Protein AF-A0A1I7N8I7-F1 (afdb_monomer_lite)

Structure (mmCIF, N/CA/C/O backbone):
data_AF-A0A1I7N8I7-F1
#
_entry.id   AF-A0A1I7N8I7-F1
#
loop_
_atom_site.group_PDB
_atom_site.id
_atom_site.type_symbol
_atom_site.label_atom_id
_atom_site.label_alt_id
_atom_site.label_comp_id
_atom_site.label_asym_id
_atom_site.label_entity_id
_atom_site.label_seq_id
_atom_site.pdbx_PDB_ins_code
_atom_site.Cartn_x
_atom_site.Cartn_y
_atom_site.Cartn_z
_atom_site.occupancy
_atom_site.B_iso_or_equiv
_atom_site.auth_seq_id
_atom_site.auth_comp_id
_atom_site.auth_asym_id
_atom_site.auth_atom_id
_atom_site.pdbx_PDB_model_num
ATOM 1 N N . MET A 1 1 ? -15.455 17.794 5.852 1.00 48.34 1 MET A N 1
ATOM 2 C CA . MET A 1 1 ? -14.517 17.457 4.760 1.00 48.34 1 MET A CA 1
ATOM 3 C C . MET A 1 1 ? -13.639 16.325 5.267 1.00 48.34 1 MET A C 1
ATOM 5 O O . MET A 1 1 ? -12.989 16.521 6.283 1.00 48.34 1 MET A O 1
ATOM 9 N N . SER A 1 2 ? -13.707 15.134 4.667 1.00 54.00 2 SER A N 1
ATOM 10 C CA . SER A 1 2 ? -12.841 14.010 5.060 1.00 54.00 2 SER A CA 1
ATOM 11 C C . SER A 1 2 ? -11.444 14.254 4.487 1.00 54.00 2 SER A C 1
ATOM 13 O O . SER A 1 2 ? -11.321 14.450 3.277 1.00 54.00 2 SER A O 1
ATOM 15 N N . LEU A 1 3 ? -10.410 14.318 5.332 1.00 60.78 3 LEU A N 1
ATOM 16 C CA . LEU A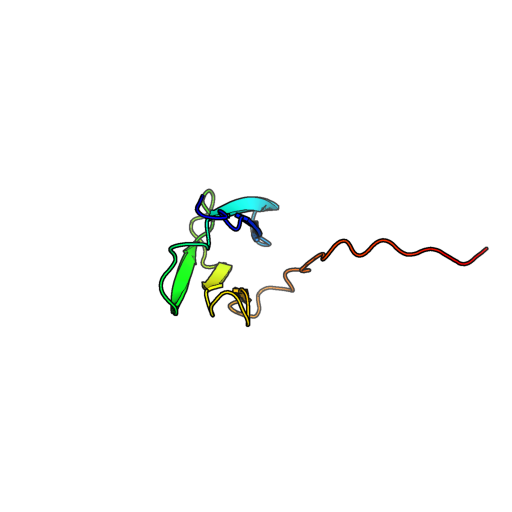 1 3 ? -9.029 14.368 4.854 1.00 60.78 3 LEU A CA 1
ATOM 17 C C . LEU A 1 3 ? -8.676 12.988 4.293 1.00 60.78 3 LEU A C 1
ATOM 19 O O . LEU A 1 3 ? -8.506 12.029 5.040 1.00 60.78 3 LEU A O 1
ATOM 23 N N . GLN A 1 4 ? -8.571 12.892 2.970 1.00 70.44 4 GLN A N 1
ATOM 24 C CA . GLN A 1 4 ? -8.033 11.703 2.324 1.00 70.44 4 GLN A CA 1
ATOM 25 C C . GLN A 1 4 ? -6.527 11.655 2.571 1.00 70.44 4 GLN A C 1
ATOM 27 O O . GLN A 1 4 ? -5.783 12.534 2.137 1.00 70.44 4 GLN A O 1
ATOM 32 N N . THR A 1 5 ? -6.070 10.632 3.285 1.00 81.06 5 THR A N 1
ATOM 33 C CA . THR A 1 5 ? -4.642 10.363 3.445 1.00 81.06 5 THR A CA 1
ATOM 34 C C . THR A 1 5 ? -4.193 9.473 2.293 1.00 81.06 5 THR A C 1
ATOM 36 O O . THR A 1 5 ? -4.709 8.372 2.116 1.00 81.06 5 THR A O 1
ATOM 39 N N . LEU A 1 6 ? -3.258 9.965 1.484 1.00 84.38 6 LEU A N 1
ATOM 40 C CA . LEU A 1 6 ? -2.634 9.209 0.401 1.00 84.38 6 LEU A CA 1
ATOM 41 C C . LEU A 1 6 ? -1.257 8.736 0.854 1.00 84.38 6 LEU A C 1
ATOM 43 O O . LEU A 1 6 ? -0.514 9.466 1.509 1.00 84.38 6 L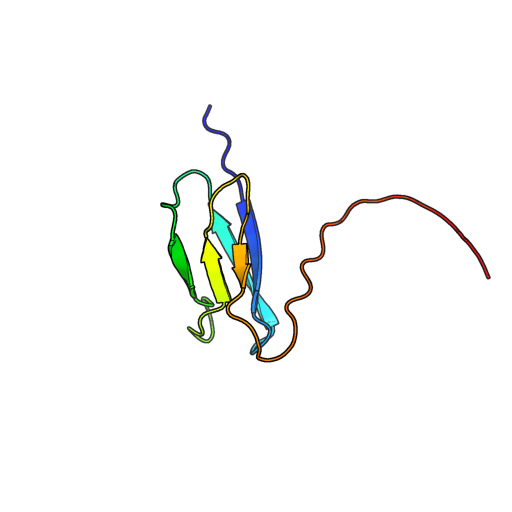EU A O 1
ATOM 47 N N . SER A 1 7 ? -0.913 7.506 0.508 1.00 85.38 7 SER A N 1
ATOM 48 C CA . SER A 1 7 ? 0.400 6.925 0.759 1.00 85.38 7 SER A CA 1
ATOM 49 C C . SER A 1 7 ? 0.952 6.319 -0.517 1.00 85.38 7 SER A C 1
ATOM 51 O O . SER A 1 7 ? 0.216 5.737 -1.314 1.00 85.38 7 SER A O 1
ATOM 53 N N . THR A 1 8 ? 2.260 6.455 -0.698 1.00 89.94 8 THR A N 1
ATOM 54 C CA . THR A 1 8 ? 2.962 5.994 -1.892 1.00 89.94 8 THR A CA 1
ATOM 55 C C . THR A 1 8 ? 3.916 4.869 -1.516 1.00 89.94 8 THR A C 1
ATOM 57 O O . THR A 1 8 ? 4.708 5.008 -0.586 1.00 89.94 8 THR A O 1
ATOM 60 N N . LEU A 1 9 ? 3.833 3.753 -2.236 1.00 88.81 9 LEU A N 1
ATOM 61 C CA . LEU A 1 9 ? 4.598 2.533 -2.001 1.00 88.81 9 LEU A CA 1
ATOM 62 C C . LEU A 1 9 ? 5.296 2.105 -3.293 1.00 88.81 9 LEU A C 1
ATOM 64 O O . LEU A 1 9 ? 4.647 1.764 -4.284 1.00 88.81 9 LEU A O 1
ATOM 68 N N . THR A 1 10 ? 6.624 2.081 -3.280 1.00 90.06 10 THR A N 1
ATOM 69 C CA . THR A 1 10 ? 7.415 1.601 -4.418 1.00 90.06 10 THR A CA 1
ATOM 70 C C . THR A 1 10 ? 7.609 0.094 -4.320 1.00 90.06 10 THR A C 1
ATOM 72 O O . THR A 1 10 ? 8.140 -0.418 -3.334 1.00 90.06 10 THR A O 1
ATOM 75 N N . CYS A 1 11 ? 7.204 -0.636 -5.358 1.00 89.88 11 CYS A N 1
ATOM 76 C CA . CYS A 1 11 ? 7.477 -2.059 -5.456 1.00 89.88 11 CYS A CA 1
ATOM 77 C C . CYS A 1 11 ? 8.954 -2.285 -5.775 1.00 89.88 11 CYS A C 1
ATOM 79 O O . CYS A 1 11 ? 9.413 -1.979 -6.869 1.00 89.88 11 CYS A O 1
ATOM 81 N N . LEU A 1 12 ? 9.687 -2.910 -4.862 1.00 86.25 12 LEU A N 1
ATOM 82 C CA . LEU A 1 12 ? 11.117 -3.181 -5.052 1.00 86.25 12 LEU A CA 1
ATOM 83 C C . LEU A 1 12 ? 11.421 -4.217 -6.126 1.00 86.25 12 LEU A C 1
ATOM 85 O O . LEU A 1 12 ? 12.544 -4.302 -6.604 1.00 86.25 12 LEU A O 1
ATOM 89 N N . HIS A 1 13 ? 10.432 -5.033 -6.481 1.00 88.56 13 HIS A N 1
ATOM 90 C CA . HIS A 1 13 ? 10.627 -6.082 -7.468 1.00 88.56 13 HIS A CA 1
ATOM 91 C C . HIS A 1 13 ? 10.590 -5.547 -8.904 1.00 88.56 13 HIS A C 1
ATOM 93 O O . HIS A 1 13 ? 11.351 -6.012 -9.741 1.00 88.56 13 HIS A O 1
ATOM 99 N N . CYS A 1 14 ? 9.703 -4.589 -9.194 1.00 90.12 14 CYS A N 1
ATOM 100 C CA . CYS A 1 14 ? 9.480 -4.083 -10.555 1.00 90.12 14 CYS A CA 1
ATOM 101 C C . CYS A 1 14 ? 9.616 -2.558 -10.691 1.00 90.12 14 CYS A C 1
ATOM 103 O O . CYS A 1 14 ? 9.446 -2.025 -11.781 1.00 90.12 14 CYS A O 1
ATOM 105 N N . GLY A 1 15 ? 9.884 -1.843 -9.597 1.00 90.44 15 GLY A N 1
ATOM 106 C CA . GLY A 1 15 ? 10.013 -0.384 -9.565 1.00 90.44 15 GLY A CA 1
ATOM 107 C C . GLY A 1 15 ? 8.690 0.386 -9.631 1.00 90.44 15 GLY A C 1
ATOM 108 O O . GLY A 1 15 ? 8.697 1.605 -9.488 1.00 90.44 15 GLY A O 1
ATOM 109 N N . THR A 1 16 ? 7.545 -0.281 -9.826 1.00 93.69 16 THR A N 1
ATOM 110 C CA . THR A 1 16 ? 6.245 0.396 -9.931 1.00 93.69 16 THR A CA 1
ATOM 111 C C . THR A 1 16 ? 5.883 1.132 -8.645 1.00 93.69 16 THR A C 1
ATOM 113 O O . THR A 1 16 ? 5.890 0.554 -7.556 1.00 93.69 16 THR A O 1
ATOM 116 N N . ILE A 1 17 ? 5.491 2.394 -8.792 1.00 93.44 17 ILE A N 1
ATOM 117 C CA . ILE A 1 17 ? 4.957 3.228 -7.719 1.00 93.44 17 ILE A CA 1
ATOM 118 C C . ILE A 1 17 ? 3.456 2.952 -7.580 1.00 93.44 17 ILE A C 1
ATOM 120 O O . ILE A 1 17 ? 2.711 3.033 -8.553 1.00 93.44 17 ILE A O 1
ATOM 124 N N . ASN A 1 18 ? 3.012 2.623 -6.369 1.00 90.94 18 ASN A N 1
ATOM 125 C CA . ASN A 1 18 ? 1.617 2.355 -6.037 1.00 90.94 18 ASN A CA 1
ATOM 126 C C . ASN A 1 18 ? 1.112 3.448 -5.105 1.00 90.94 18 ASN A C 1
ATOM 128 O O . ASN A 1 18 ? 1.737 3.725 -4.083 1.00 90.94 18 ASN A O 1
ATOM 132 N N . THR A 1 19 ? -0.025 4.043 -5.436 1.00 91.31 19 THR A N 1
ATOM 133 C CA . THR A 1 19 ? -0.686 5.029 -4.581 1.00 91.31 19 THR A CA 1
ATOM 134 C C . THR A 1 19 ? -1.896 4.385 -3.930 1.00 91.31 19 THR A C 1
ATOM 136 O O . THR A 1 19 ? -2.708 3.751 -4.603 1.00 91.31 19 THR A O 1
ATOM 139 N N . VAL A 1 20 ? -2.003 4.532 -2.614 1.00 89.12 20 VAL A N 1
ATOM 140 C CA . VAL A 1 20 ? -3.041 3.912 -1.796 1.00 89.12 20 VAL A CA 1
ATOM 141 C C . VAL A 1 20 ? -3.709 4.984 -0.942 1.00 89.12 20 VAL A C 1
ATOM 143 O O . VAL A 1 20 ? -3.033 5.737 -0.242 1.00 89.12 20 VAL A O 1
ATOM 146 N N . THR A 1 21 ? -5.038 5.041 -0.986 1.00 89.69 21 THR A N 1
ATOM 147 C CA . THR A 1 21 ? -5.841 5.894 -0.101 1.00 89.69 21 THR A CA 1
ATOM 148 C C . THR A 1 21 ? -6.068 5.168 1.219 1.00 89.69 21 THR A C 1
ATOM 150 O O . THR A 1 21 ? -6.700 4.116 1.244 1.00 89.69 21 THR A O 1
ATOM 153 N N . THR A 1 22 ? -5.550 5.711 2.318 1.00 85.44 22 THR A N 1
ATOM 154 C CA . THR A 1 22 ? -5.535 5.052 3.633 1.00 85.44 22 THR A CA 1
ATOM 155 C C . THR A 1 22 ? -6.612 5.533 4.598 1.00 85.44 22 THR A C 1
ATOM 157 O O . THR A 1 22 ? -6.791 4.917 5.646 1.00 85.44 22 THR A O 1
ATOM 160 N N . SER A 1 23 ? -7.377 6.571 4.244 1.00 82.94 23 SER A N 1
ATOM 161 C CA . SER A 1 23 ? -8.428 7.141 5.104 1.00 82.94 23 SER A CA 1
ATOM 162 C C . SER A 1 23 ? -9.541 6.156 5.471 1.00 82.94 23 SER A C 1
ATOM 164 O O . SER A 1 23 ? -10.178 6.321 6.504 1.00 82.94 23 SER A O 1
ATOM 166 N N . GLU A 1 24 ? -9.772 5.139 4.640 1.00 82.12 24 GLU A N 1
ATOM 167 C CA . GLU A 1 24 ? -10.855 4.160 4.817 1.00 82.12 24 GLU A CA 1
ATOM 168 C C . GLU A 1 24 ? -10.346 2.713 4.854 1.00 82.12 24 GLU A C 1
ATOM 170 O O . GLU A 1 24 ? -11.139 1.775 4.841 1.00 82.12 24 GLU A O 1
ATOM 175 N N . LEU A 1 25 ? -9.025 2.508 4.896 1.00 87.62 25 LEU A N 1
ATOM 176 C CA . LEU A 1 25 ? -8.462 1.163 4.887 1.00 87.62 25 LEU A CA 1
ATOM 177 C C . LEU A 1 25 ? -8.586 0.499 6.265 1.00 87.62 25 LEU A C 1
ATOM 179 O O . LEU A 1 25 ? -8.031 1.023 7.239 1.00 87.62 25 LEU A O 1
ATOM 183 N N . PRO A 1 26 ? -9.230 -0.682 6.360 1.00 90.94 26 PRO A N 1
ATOM 184 C CA . PRO A 1 26 ? -9.236 -1.465 7.586 1.00 90.94 26 PRO A CA 1
ATOM 185 C C . PRO A 1 26 ? -7.821 -1.861 8.009 1.00 90.94 26 PRO A C 1
ATOM 187 O O . PRO A 1 26 ? -6.961 -2.153 7.167 1.00 90.94 26 PRO A O 1
ATOM 190 N N . LEU A 1 27 ? -7.599 -1.928 9.323 1.00 91.00 27 LEU A N 1
ATOM 191 C CA . LEU A 1 27 ? -6.374 -2.489 9.886 1.00 91.00 27 LEU A CA 1
ATOM 192 C C . LEU A 1 27 ? -6.160 -3.909 9.362 1.00 91.00 27 LEU A C 1
ATOM 194 O O . LEU A 1 27 ? -7.081 -4.723 9.326 1.00 91.00 27 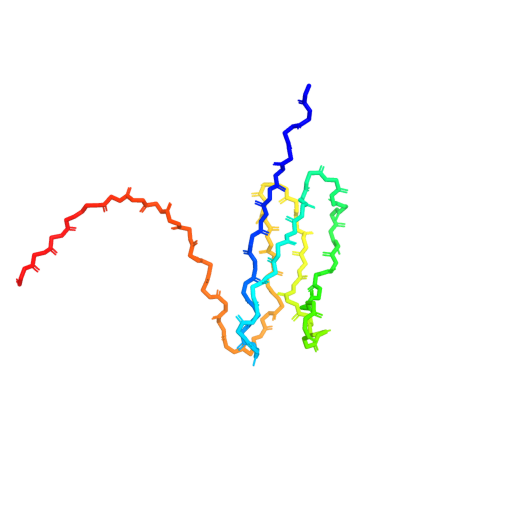LEU A O 1
ATOM 198 N N . GLY A 1 28 ? -4.930 -4.194 8.963 1.00 89.75 28 GLY A N 1
ATOM 199 C CA . GLY A 1 28 ? -4.536 -5.494 8.455 1.00 89.75 28 GLY A CA 1
ATOM 200 C C . GLY A 1 28 ? -4.747 -5.693 6.952 1.00 89.75 28 GLY A C 1
ATOM 201 O O . GLY A 1 28 ? -4.474 -6.787 6.459 1.00 89.75 28 GLY A O 1
ATOM 202 N N . THR A 1 29 ? -5.189 -4.672 6.211 1.00 92.69 29 THR A N 1
ATOM 203 C CA . THR A 1 29 ? -5.348 -4.783 4.752 1.00 92.69 29 THR A CA 1
ATOM 204 C C . THR A 1 29 ? -4.004 -5.043 4.070 1.00 92.69 29 THR A C 1
ATOM 206 O O . THR A 1 29 ? -3.051 -4.290 4.270 1.00 92.69 29 THR A O 1
ATOM 209 N N . LEU A 1 30 ? -3.938 -6.092 3.247 1.00 92.06 30 LEU A N 1
ATOM 210 C CA . LEU A 1 30 ? -2.769 -6.410 2.427 1.00 92.06 30 LEU A CA 1
ATOM 211 C C . LEU A 1 30 ? -2.727 -5.529 1.181 1.00 92.06 30 LEU A C 1
ATOM 213 O O . LEU A 1 30 ? -3.734 -5.381 0.483 1.00 92.06 30 LEU A O 1
ATOM 217 N N . ILE A 1 31 ? -1.551 -4.985 0.877 1.00 90.19 31 ILE A N 1
ATOM 218 C CA . ILE A 1 31 ? -1.327 -4.181 -0.321 1.00 90.19 31 ILE A CA 1
ATOM 219 C C . ILE A 1 31 ? -0.466 -4.956 -1.305 1.00 90.19 31 ILE A C 1
ATOM 221 O O . ILE A 1 31 ? 0.706 -5.231 -1.064 1.00 90.19 31 ILE A O 1
ATOM 225 N N . GLY A 1 32 ? -1.043 -5.245 -2.467 1.00 91.69 32 GLY A N 1
ATOM 226 C CA . GLY A 1 32 ? -0.313 -5.796 -3.601 1.00 91.69 32 GLY A CA 1
ATOM 227 C C . GLY A 1 32 ? 0.182 -4.710 -4.553 1.00 91.69 32 GLY A C 1
ATOM 228 O O . GLY A 1 32 ? -0.447 -3.666 -4.725 1.00 91.69 32 GLY A O 1
ATOM 229 N N . CYS A 1 33 ? 1.282 -4.989 -5.245 1.00 93.00 33 CYS A N 1
ATOM 230 C CA . CYS A 1 33 ? 1.715 -4.184 -6.376 1.00 93.00 33 CYS A CA 1
ATOM 231 C C . CYS A 1 33 ? 0.688 -4.273 -7.514 1.00 93.00 33 CYS A C 1
ATOM 233 O O . CYS A 1 33 ? 0.361 -5.362 -7.985 1.00 93.00 33 CYS A O 1
ATOM 235 N N . SER A 1 34 ? 0.241 -3.131 -8.024 1.00 94.38 34 SER A N 1
ATOM 236 C CA . SER A 1 34 ? -0.679 -3.034 -9.165 1.00 94.38 34 SER A CA 1
ATOM 237 C C . SER A 1 34 ? -0.136 -3.696 -10.436 1.00 94.38 34 SER A C 1
ATOM 239 O O . SER A 1 34 ? -0.903 -4.296 -11.182 1.00 94.38 34 SER A O 1
ATOM 241 N N . HIS A 1 35 ? 1.182 -3.635 -10.649 1.00 94.81 35 HIS A N 1
ATOM 242 C CA . HIS A 1 35 ? 1.838 -4.205 -11.824 1.00 94.81 35 HIS A CA 1
ATOM 243 C C . HIS A 1 35 ? 2.173 -5.700 -11.680 1.00 94.81 35 HIS A C 1
ATOM 245 O O . HIS A 1 35 ? 1.603 -6.530 -12.380 1.00 94.81 35 HIS A O 1
ATOM 251 N N . CYS A 1 36 ? 3.067 -6.075 -10.757 1.00 92.69 36 CYS A N 1
ATOM 252 C CA . CYS A 1 36 ? 3.538 -7.462 -10.631 1.00 92.69 36 CYS A CA 1
ATOM 253 C C . CYS A 1 36 ? 2.733 -8.326 -9.643 1.00 92.69 36 CYS A C 1
ATOM 255 O O . CYS A 1 36 ? 3.085 -9.484 -9.430 1.00 92.69 36 CYS A O 1
ATOM 257 N N . ARG A 1 37 ? 1.683 -7.774 -9.012 1.00 91.25 37 ARG A N 1
ATOM 258 C CA . ARG A 1 37 ? 0.771 -8.456 -8.063 1.00 91.25 37 ARG A CA 1
ATOM 259 C C . ARG A 1 37 ? 1.439 -9.048 -6.817 1.00 91.25 37 ARG A C 1
ATOM 261 O O . ARG A 1 37 ? 0.786 -9.735 -6.040 1.00 91.25 37 ARG A O 1
ATOM 268 N N . ARG A 1 38 ? 2.720 -8.750 -6.602 1.00 90.19 38 ARG A N 1
ATOM 269 C CA . ARG A 1 38 ? 3.481 -9.166 -5.425 1.00 90.19 38 ARG A CA 1
ATOM 270 C C . ARG A 1 38 ? 3.018 -8.403 -4.188 1.00 90.19 38 ARG A C 1
ATOM 272 O O . ARG A 1 38 ? 2.707 -7.217 -4.285 1.00 90.19 38 ARG A O 1
ATOM 279 N N . ASP A 1 39 ? 3.020 -9.086 -3.050 1.00 90.62 39 ASP A N 1
ATOM 280 C CA . ASP A 1 39 ? 2.770 -8.477 -1.747 1.00 90.62 39 ASP A CA 1
ATOM 281 C C . ASP A 1 39 ? 3.842 -7.420 -1.430 1.00 90.62 39 ASP A C 1
ATOM 283 O O . ASP A 1 39 ? 5.042 -7.659 -1.614 1.00 90.62 39 ASP A O 1
ATOM 287 N N . LEU A 1 40 ? 3.392 -6.234 -1.028 1.00 89.38 40 LEU A N 1
ATOM 288 C CA . LEU A 1 40 ? 4.231 -5.125 -0.581 1.00 89.38 40 LEU A CA 1
ATOM 289 C C . LEU A 1 40 ? 4.246 -5.014 0.947 1.00 89.38 40 LEU A C 1
ATOM 291 O O . LEU A 1 40 ? 5.172 -4.417 1.502 1.00 89.38 40 LEU A O 1
ATOM 295 N N . GLY A 1 41 ? 3.235 -5.560 1.620 1.00 90.88 41 GLY A N 1
ATOM 296 C CA . GLY A 1 41 ? 3.050 -5.455 3.055 1.00 90.88 41 GLY A CA 1
ATOM 297 C C . GLY A 1 41 ? 1.610 -5.164 3.461 1.00 90.88 41 GLY A C 1
ATOM 298 O O . GLY A 1 41 ? 0.661 -5.231 2.678 1.00 90.88 41 GLY A O 1
ATOM 299 N N . GLN A 1 42 ? 1.464 -4.808 4.730 1.00 92.25 42 GLN A N 1
ATOM 300 C CA . GLN A 1 42 ? 0.184 -4.679 5.407 1.00 92.25 42 GLN A CA 1
ATOM 301 C C . GLN A 1 42 ? -0.026 -3.257 5.933 1.00 92.25 42 GLN A C 1
ATOM 303 O O . GLN A 1 42 ? 0.907 -2.608 6.409 1.00 92.25 42 GLN A O 1
ATOM 308 N N . TRP A 1 43 ? -1.261 -2.763 5.862 1.00 92.12 43 TRP A N 1
ATOM 309 C CA . TRP A 1 43 ? -1.664 -1.516 6.507 1.00 92.12 43 TRP A CA 1
ATOM 310 C C . TRP A 1 43 ? -1.889 -1.725 8.007 1.00 92.12 43 TRP A C 1
ATOM 312 O O . TRP A 1 43 ? -2.768 -2.491 8.405 1.00 92.12 43 TRP A O 1
ATOM 322 N N . CYS A 1 44 ? -1.144 -1.000 8.839 1.00 90.31 44 CYS A N 1
ATOM 323 C CA . CYS A 1 44 ? -1.208 -1.087 10.302 1.00 90.31 44 CYS A CA 1
ATOM 324 C C . CYS A 1 44 ? -1.904 0.125 10.947 1.00 90.31 44 CYS A C 1
ATOM 326 O O . CYS A 1 44 ? -1.887 0.274 12.167 1.00 90.31 44 CYS A O 1
ATOM 328 N N . GLY A 1 45 ? -2.550 0.977 10.144 1.00 88.75 45 GLY A N 1
ATOM 329 C CA . GLY A 1 45 ? -3.309 2.138 10.614 1.00 88.75 45 GLY A CA 1
ATOM 330 C C . GLY A 1 45 ? -2.530 3.446 10.550 1.00 88.75 45 GLY A C 1
ATOM 331 O O . GLY A 1 45 ? -1.316 3.459 10.394 1.00 88.75 45 GLY A O 1
ATOM 332 N N . ALA A 1 46 ? -3.231 4.571 10.703 1.00 84.75 46 ALA A N 1
ATOM 333 C CA . ALA A 1 46 ? -2.651 5.904 10.511 1.00 84.75 46 ALA A CA 1
ATOM 334 C C . ALA A 1 46 ? -1.484 6.229 11.465 1.00 84.75 46 ALA A C 1
ATOM 336 O O . ALA A 1 46 ? -0.618 7.023 11.117 1.00 84.75 46 ALA A O 1
ATOM 337 N N . GLN A 1 47 ? -1.451 5.614 12.653 1.00 85.50 47 GLN A N 1
ATOM 338 C CA . GLN A 1 47 ? -0.383 5.813 13.638 1.00 85.50 47 GLN A CA 1
ATOM 339 C C . GLN A 1 47 ? 0.895 5.031 13.305 1.00 85.50 47 GLN A C 1
ATOM 341 O O . GLN A 1 47 ? 1.986 5.511 13.594 1.00 85.50 47 GLN A O 1
ATOM 346 N N . LEU A 1 48 ? 0.762 3.832 12.726 1.00 86.00 48 LEU A N 1
ATOM 347 C CA . LEU A 1 48 ? 1.884 2.919 12.464 1.00 86.00 48 LEU A CA 1
ATOM 348 C C . LEU A 1 48 ? 2.312 2.901 10.989 1.00 86.00 48 LEU A C 1
ATOM 350 O O . LEU A 1 48 ? 3.456 2.583 10.684 1.00 86.00 48 LEU A O 1
ATOM 354 N N . GLY A 1 49 ? 1.418 3.259 10.070 1.00 87.38 49 GLY A N 1
ATOM 355 C CA . GLY A 1 49 ? 1.663 3.254 8.635 1.00 87.38 49 GLY A CA 1
ATOM 356 C C . GLY A 1 49 ? 1.643 1.851 8.025 1.00 87.38 49 GLY A C 1
ATOM 357 O O . GLY A 1 49 ? 0.831 1.000 8.391 1.00 87.38 49 GLY A O 1
ATOM 358 N N . PHE A 1 50 ? 2.527 1.625 7.052 1.00 88.50 50 PHE A N 1
ATOM 359 C CA . PHE A 1 50 ? 2.679 0.339 6.375 1.00 88.50 50 PHE A CA 1
ATOM 360 C C . PHE A 1 50 ? 3.789 -0.490 7.005 1.00 88.50 50 PHE A C 1
ATOM 362 O O . PHE A 1 50 ? 4.918 -0.021 7.147 1.00 88.50 50 PHE A O 1
ATOM 369 N N . GLN A 1 51 ? 3.480 -1.749 7.299 1.00 90.19 51 GLN A N 1
ATOM 370 C CA . GLN A 1 51 ? 4.468 -2.748 7.666 1.00 90.19 51 GLN A CA 1
ATOM 371 C C . GLN A 1 51 ? 4.851 -3.561 6.421 1.00 90.19 51 GLN A C 1
ATOM 373 O O . GLN A 1 51 ? 4.032 -4.345 5.934 1.00 90.19 51 GLN A O 1
ATOM 378 N N . PRO A 1 52 ? 6.071 -3.395 5.882 1.00 85.19 52 PRO A N 1
ATOM 379 C CA . PRO A 1 52 ? 6.518 -4.163 4.730 1.00 85.19 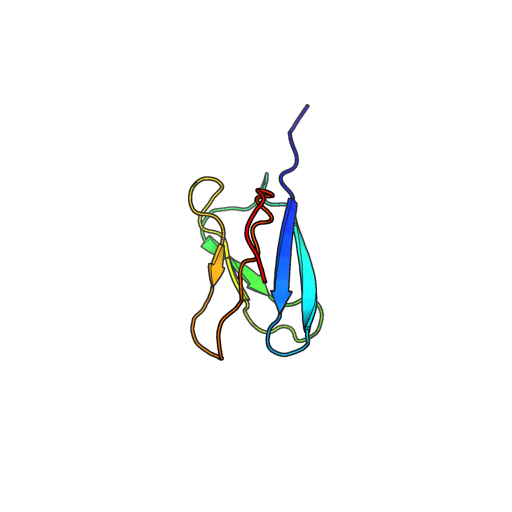52 PRO A CA 1
ATOM 380 C C . PRO A 1 52 ? 6.679 -5.643 5.089 1.00 85.19 52 PRO A C 1
ATOM 382 O O . PRO A 1 52 ? 7.190 -5.994 6.155 1.00 85.19 52 PRO A O 1
ATOM 385 N N . SER A 1 53 ? 6.302 -6.524 4.167 1.00 75.81 53 SER A N 1
ATOM 386 C CA . SER A 1 53 ? 6.596 -7.956 4.258 1.00 75.81 53 SER A CA 1
ATOM 387 C C . SER A 1 53 ? 8.093 -8.190 3.952 1.00 75.81 53 SER A C 1
ATOM 389 O O . SER A 1 53 ? 8.476 -8.316 2.789 1.00 75.81 53 SER A O 1
ATOM 391 N N . LEU A 1 54 ? 8.981 -8.158 4.956 1.00 71.38 54 LEU A N 1
ATOM 392 C CA . LEU A 1 54 ? 10.439 -8.352 4.775 1.00 71.38 54 LEU A CA 1
ATOM 393 C C . LEU A 1 54 ? 10.869 -9.844 4.710 1.00 71.38 54 LEU A C 1
ATOM 395 O O . LEU A 1 54 ? 10.233 -10.654 5.385 1.00 71.38 54 LEU A O 1
ATOM 399 N N . PRO A 1 55 ? 12.004 -10.202 4.038 1.00 60.22 55 PRO A N 1
ATOM 400 C CA . PRO A 1 55 ? 12.825 -9.391 3.127 1.00 60.22 55 PRO A CA 1
ATOM 401 C C . PRO A 1 55 ? 13.094 -10.040 1.744 1.00 60.22 55 PRO A C 1
A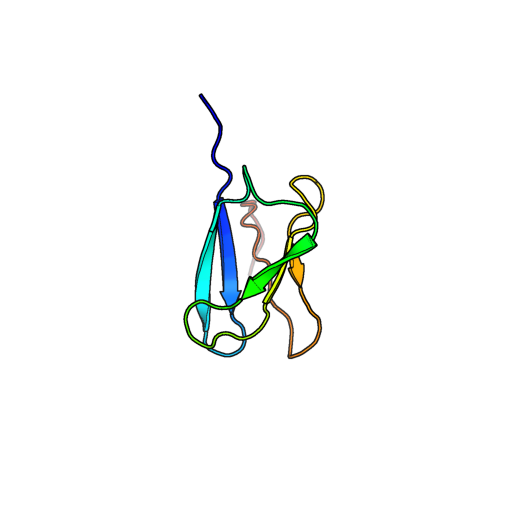TOM 403 O O . PRO A 1 55 ? 13.719 -11.090 1.632 1.00 60.22 55 PRO A O 1
ATOM 406 N N . ILE A 1 56 ? 12.754 -9.329 0.665 1.00 43.22 56 ILE A N 1
ATOM 407 C CA . ILE A 1 56 ? 13.540 -9.296 -0.587 1.00 43.22 56 ILE A CA 1
ATOM 408 C C . ILE A 1 56 ? 13.835 -7.797 -0.800 1.00 43.22 56 ILE A C 1
ATOM 410 O O . ILE A 1 56 ? 12.926 -6.988 -0.625 1.00 43.22 56 ILE A O 1
ATOM 414 N N . PRO A 1 57 ? 15.105 -7.397 -0.964 1.00 46.19 57 PRO A N 1
ATOM 415 C CA . PRO A 1 57 ? 15.781 -6.407 -0.123 1.00 46.19 57 PRO A CA 1
ATOM 416 C C . PRO A 1 57 ? 15.167 -4.999 -0.132 1.00 46.19 57 PRO A C 1
ATOM 418 O O . PRO A 1 57 ? 15.094 -4.363 -1.173 1.00 46.19 57 PRO A O 1
ATOM 421 N N . ALA A 1 58 ? 14.833 -4.542 1.086 1.00 42.38 58 ALA A N 1
ATOM 422 C CA . ALA A 1 58 ? 14.755 -3.166 1.599 1.00 42.38 58 ALA A CA 1
ATOM 423 C C . ALA A 1 58 ? 13.978 -2.119 0.777 1.00 42.38 58 ALA A C 1
ATOM 425 O O . ALA A 1 58 ? 14.547 -1.380 -0.023 1.00 42.38 58 ALA A O 1
ATOM 426 N N . ALA A 1 59 ? 12.676 -1.982 1.064 1.00 43.00 59 ALA A N 1
ATOM 427 C CA . ALA A 1 59 ? 11.901 -0.826 0.624 1.00 43.00 59 ALA A CA 1
ATOM 428 C C . ALA A 1 59 ? 12.373 0.368 1.434 1.00 43.00 59 ALA A C 1
ATOM 430 O O . ALA A 1 59 ? 12.079 0.478 2.623 1.00 43.00 59 ALA A O 1
ATOM 431 N N . VAL A 1 60 ? 13.136 1.246 0.792 1.00 55.53 60 VAL A N 1
ATOM 432 C CA . VAL A 1 60 ? 13.470 2.546 1.357 1.00 55.53 60 VAL A CA 1
ATOM 433 C C . VAL 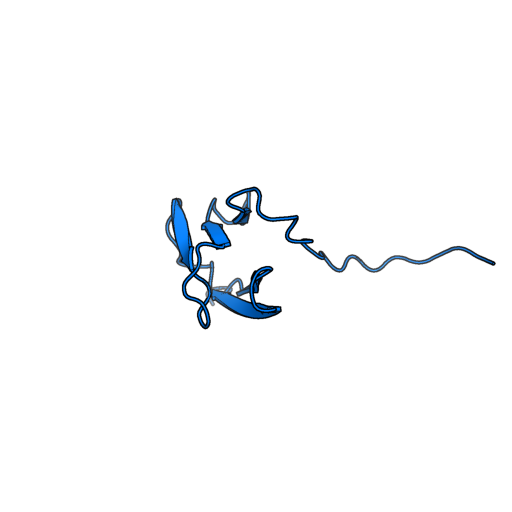A 1 60 ? 12.173 3.346 1.427 1.00 55.53 60 VAL A C 1
ATOM 435 O O . VAL A 1 60 ? 11.628 3.771 0.410 1.00 55.53 60 VAL A O 1
ATOM 438 N N . VAL A 1 61 ? 11.657 3.529 2.638 1.00 53.50 61 VAL A N 1
ATOM 439 C CA . VAL A 1 61 ? 10.617 4.519 2.906 1.00 53.50 61 VAL A CA 1
ATOM 440 C C . VAL A 1 61 ? 11.313 5.878 2.933 1.00 53.50 61 VAL A C 1
ATOM 442 O O . VAL A 1 61 ? 11.867 6.281 3.951 1.00 53.50 61 VAL A O 1
ATOM 445 N N . SER A 1 62 ? 11.335 6.584 1.804 1.00 53.69 62 SER A N 1
ATOM 446 C CA . SER A 1 62 ? 11.779 7.978 1.781 1.00 53.69 62 SER A CA 1
ATOM 447 C C . SER A 1 62 ? 10.667 8.860 2.346 1.00 53.69 62 SER A C 1
ATOM 449 O O . SER A 1 62 ? 9.717 9.203 1.648 1.00 53.69 62 SER A O 1
ATOM 451 N N . GLN A 1 63 ? 10.783 9.237 3.619 1.00 49.22 63 GLN A N 1
ATOM 452 C CA . GLN A 1 63 ? 10.073 10.402 4.141 1.00 49.22 63 GLN A CA 1
ATOM 453 C C . GLN A 1 63 ? 10.915 11.630 3.802 1.00 49.22 63 GLN A C 1
ATOM 455 O O . GLN A 1 63 ? 12.008 11.805 4.336 1.00 49.22 63 GLN A O 1
ATOM 460 N N . ALA A 1 64 ? 10.439 12.465 2.881 1.00 47.00 64 ALA A N 1
ATOM 461 C CA . ALA A 1 64 ? 11.075 13.745 2.610 1.00 47.00 64 ALA A CA 1
ATOM 462 C C . ALA A 1 64 ? 10.831 14.674 3.808 1.00 47.00 64 ALA A C 1
ATOM 464 O O . ALA A 1 64 ? 9.799 15.338 3.893 1.00 47.00 64 ALA A O 1
ATOM 465 N N . LYS A 1 65 ? 11.778 14.703 4.747 1.00 45.22 65 LYS A N 1
ATOM 466 C CA . LYS A 1 65 ? 11.922 15.802 5.698 1.00 45.22 65 LYS A CA 1
ATOM 467 C C . LYS A 1 65 ? 13.092 16.639 5.195 1.00 45.22 65 LYS A C 1
ATOM 469 O O . LYS A 1 65 ? 14.237 16.208 5.270 1.00 45.22 65 LYS A O 1
ATOM 474 N N . GLY A 1 66 ? 12.780 17.768 4.567 1.00 60.31 66 GLY A N 1
ATOM 475 C CA . GLY A 1 66 ? 13.801 18.750 4.233 1.00 60.31 66 GLY A CA 1
ATOM 476 C C . GLY A 1 66 ? 14.406 19.287 5.523 1.00 60.31 66 GLY A C 1
ATOM 477 O O . GLY A 1 66 ? 13.650 19.714 6.384 1.00 60.31 66 GLY A O 1
ATOM 478 N N . ASP A 1 67 ? 15.728 19.206 5.646 1.00 45.19 67 ASP A N 1
ATOM 479 C CA . ASP A 1 67 ? 16.570 20.150 6.382 1.00 45.19 67 ASP A CA 1
ATOM 480 C C . ASP A 1 67 ? 18.052 19.857 6.063 1.00 45.19 67 ASP A C 1
ATOM 482 O O . ASP A 1 67 ? 18.607 18.839 6.461 1.00 45.19 67 ASP A O 1
ATOM 486 N N . THR A 1 68 ? 18.600 20.712 5.195 1.00 51.59 68 THR A N 1
ATOM 487 C CA . THR A 1 68 ? 19.840 21.508 5.321 1.00 51.59 68 THR A CA 1
ATOM 488 C C . THR A 1 68 ? 21.133 20.906 5.920 1.00 51.59 68 THR A C 1
ATOM 490 O O . THR A 1 68 ? 21.135 20.409 7.038 1.00 51.59 68 THR A O 1
ATOM 493 N N . GLU A 1 69 ? 22.248 21.186 5.206 1.00 48.62 69 GLU A N 1
ATOM 494 C CA . GLU A 1 69 ? 23.667 21.286 5.658 1.00 48.62 69 GLU A CA 1
ATOM 495 C C . GLU A 1 69 ? 24.424 19.970 5.976 1.00 48.62 69 GLU A C 1
ATOM 497 O O . GLU A 1 69 ? 23.849 19.057 6.546 1.00 48.62 69 GLU A O 1
ATOM 502 N N . LEU A 1 70 ? 25.700 19.700 5.639 1.00 43.25 70 LEU A N 1
ATOM 503 C CA . LEU A 1 70 ? 26.966 20.422 5.353 1.00 43.25 70 LEU A CA 1
ATOM 504 C C . LEU A 1 70 ? 27.844 19.455 4.499 1.00 43.25 70 LEU A C 1
ATOM 506 O O . LEU A 1 70 ? 27.809 18.254 4.750 1.00 43.25 70 LEU A O 1
ATOM 510 N N . SER A 1 71 ? 28.498 19.844 3.399 1.00 44.50 71 SER A N 1
ATOM 511 C CA . SER A 1 71 ? 29.840 20.464 3.252 1.00 44.50 71 SER A CA 1
ATOM 512 C C . SER A 1 71 ? 30.875 19.501 2.652 1.00 44.50 71 SER A C 1
ATOM 514 O O . SER A 1 71 ? 30.831 18.300 2.893 1.00 44.50 71 SER A O 1
ATOM 516 N N . PHE A 1 72 ? 31.739 20.099 1.829 1.00 55.53 72 PHE A N 1
ATOM 517 C CA . PHE A 1 72 ? 32.760 19.539 0.936 1.00 55.53 72 PHE A CA 1
ATOM 518 C C . PHE A 1 72 ? 33.802 18.631 1.594 1.00 55.53 72 PHE A C 1
ATOM 520 O O . PHE A 1 72 ? 34.194 18.918 2.747 1.00 55.53 72 PHE A O 1
#

Secondary structure (DSSP, 8-state):
---PPEEEEE-TTT--EEEEE-TTPPTT-EEE-TTT--EEEEE--TTT-EEE---SS---------------

Foldseek 3Di:
DQDFDKDWFADPVPRDIDIDGQSPDDFFDWDADPPPRDTQAGQHHPVPGGDGPDDPPDRPPDDPDDDDDDDD

Radius of gyration: 14.27 Å; chains: 1; bounding box: 47×31×26 Å

Sequence (72 aa):
MSLQTLSTLTCLHCGTINTVTTSELPLGTLIGCSHCRRDLGQWCGAQLGFQPSLPIPAAVVSQAKGDTELSF

pLDDT: mean 77.17, std 18.19, range [42.38, 94.81]

Organism: NCBI:txid429728